Protein AF-A0A9E1TZ84-F1 (afdb_monomer_lite)

Radius of gyration: 17.41 Å; chains: 1; bounding box: 35×32×61 Å

pLDDT: mean 92.37, std 10.29, range [42.09, 98.81]

Structure (mmCIF, N/CA/C/O backbone):
data_AF-A0A9E1TZ84-F1
#
_entry.id   AF-A0A9E1TZ84-F1
#
loop_
_atom_site.group_PDB
_atom_site.id
_atom_site.type_symbol
_atom_site.label_atom_id
_atom_site.label_alt_id
_atom_site.label_comp_id
_atom_site.label_asym_id
_atom_site.label_entity_id
_atom_site.label_seq_id
_atom_site.pdbx_PDB_ins_code
_atom_site.Cartn_x
_atom_site.Cartn_y
_atom_site.Cartn_z
_atom_site.occupancy
_atom_site.B_iso_or_equiv
_atom_site.auth_seq_id
_atom_site.auth_comp_id
_atom_site.auth_asym_id
_atom_site.auth_atom_id
_atom_site.pdbx_PDB_model_num
ATOM 1 N N . MET A 1 1 ? 14.202 7.867 -39.539 1.00 42.09 1 MET A N 1
ATOM 2 C CA . MET A 1 1 ? 13.937 8.736 -38.371 1.00 42.09 1 MET A CA 1
ATOM 3 C C . MET A 1 1 ? 14.283 7.916 -37.144 1.00 42.09 1 MET A C 1
ATOM 5 O O . MET A 1 1 ? 13.838 6.781 -37.081 1.00 42.09 1 MET A O 1
ATOM 9 N N . SER A 1 2 ? 15.157 8.405 -36.261 1.00 47.38 2 SER A N 1
ATOM 10 C CA . SER A 1 2 ? 15.512 7.679 -35.034 1.00 47.38 2 SER A CA 1
ATOM 11 C C . SER A 1 2 ? 14.262 7.596 -34.162 1.00 47.38 2 SER A C 1
ATOM 13 O O . SER A 1 2 ? 13.774 8.637 -33.713 1.00 47.38 2 SER A O 1
ATOM 15 N N . GLU A 1 3 ? 13.690 6.401 -34.006 1.00 53.97 3 GLU A N 1
ATOM 16 C CA . GLU A 1 3 ? 12.630 6.165 -33.031 1.00 53.97 3 GLU A CA 1
ATOM 17 C C . GLU A 1 3 ? 13.220 6.447 -31.652 1.00 53.97 3 GLU A C 1
ATOM 19 O O . GLU A 1 3 ? 13.931 5.632 -31.066 1.00 53.97 3 GLU A O 1
ATOM 24 N N . LYS A 1 4 ? 12.988 7.657 -31.140 1.00 61.19 4 LYS A N 1
ATOM 25 C CA . LYS A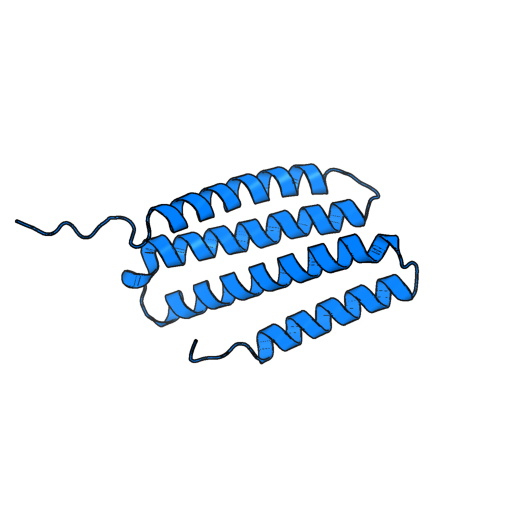 1 4 ? 13.291 7.960 -29.748 1.00 61.19 4 LYS A CA 1
ATOM 26 C C . LYS A 1 4 ? 12.406 7.044 -28.917 1.00 61.19 4 LYS A C 1
ATOM 28 O O . LYS A 1 4 ? 11.199 7.263 -28.855 1.00 61.19 4 LYS A O 1
ATOM 33 N N . HIS A 1 5 ? 13.004 6.032 -28.292 1.00 61.03 5 HIS A N 1
ATOM 34 C CA . HIS A 1 5 ? 12.308 5.236 -27.292 1.00 61.03 5 HIS A CA 1
ATOM 35 C C . HIS A 1 5 ? 11.664 6.193 -26.281 1.00 61.03 5 HIS A C 1
ATOM 37 O O . HIS A 1 5 ? 12.365 7.065 -25.748 1.00 61.03 5 HIS A O 1
ATOM 43 N N . PRO A 1 6 ? 10.348 6.087 -26.040 1.00 73.62 6 PRO A N 1
ATOM 44 C CA . PRO A 1 6 ? 9.675 6.993 -25.131 1.00 73.62 6 PRO A CA 1
ATOM 45 C C . PRO A 1 6 ? 10.325 6.925 -23.739 1.00 73.62 6 PRO A C 1
ATOM 47 O O . PRO A 1 6 ? 10.810 5.882 -23.285 1.00 73.62 6 PRO A O 1
ATOM 50 N N . LEU A 1 7 ? 10.408 8.082 -23.072 1.00 81.75 7 LEU A N 1
ATOM 51 C CA . LEU A 1 7 ? 11.028 8.197 -21.746 1.00 81.75 7 LEU A CA 1
ATOM 52 C C . LEU A 1 7 ? 10.332 7.284 -20.723 1.00 81.75 7 LEU A C 1
ATOM 54 O O . LEU A 1 7 ? 11.027 6.639 -19.935 1.00 81.75 7 LEU A O 1
ATOM 58 N N . LEU A 1 8 ? 9.003 7.185 -20.810 1.00 88.12 8 LEU A N 1
ATOM 59 C CA . LEU A 1 8 ? 8.140 6.288 -20.043 1.00 88.12 8 LEU A CA 1
ATOM 60 C C . LEU A 1 8 ? 7.424 5.321 -20.992 1.00 88.12 8 LEU A C 1
ATOM 62 O O . LEU A 1 8 ? 6.986 5.742 -22.061 1.00 88.12 8 LEU A O 1
ATOM 66 N N . TYR A 1 9 ? 7.291 4.055 -20.598 1.00 91.88 9 TYR A N 1
ATOM 67 C CA . TYR A 1 9 ? 6.608 3.039 -21.404 1.00 91.88 9 TYR A CA 1
ATOM 68 C C . TYR A 1 9 ? 5.081 3.193 -21.364 1.00 91.88 9 TYR A C 1
ATOM 70 O O . TYR A 1 9 ? 4.449 3.319 -22.408 1.00 91.88 9 TYR A O 1
ATOM 78 N N . GLU A 1 10 ? 4.507 3.287 -20.164 1.00 94.12 10 GLU A N 1
ATOM 79 C CA . GLU A 1 10 ? 3.093 3.608 -19.939 1.00 94.12 10 GLU A CA 1
ATOM 80 C C . GLU A 1 10 ? 2.982 4.975 -19.245 1.00 94.12 10 GLU A C 1
ATOM 82 O O . GLU A 1 10 ? 2.854 5.049 -18.020 1.00 94.12 10 GLU A O 1
ATOM 87 N N . PRO A 1 11 ? 3.090 6.087 -19.997 1.00 94.25 11 PRO A N 1
ATOM 88 C CA . PRO A 1 11 ? 3.259 7.417 -19.416 1.00 94.25 11 PRO A CA 1
ATOM 89 C C . PRO A 1 11 ? 2.086 7.830 -18.529 1.00 94.25 11 PRO A C 1
ATOM 91 O O . PRO A 1 11 ? 2.310 8.338 -17.436 1.00 94.25 11 PRO A O 1
ATOM 94 N N . THR A 1 12 ? 0.847 7.593 -18.966 1.00 96.88 12 THR A N 1
ATOM 95 C CA . THR A 1 12 ? -0.339 7.977 -18.191 1.00 96.88 12 THR A CA 1
ATOM 96 C C . THR A 1 12 ? -0.404 7.215 -16.870 1.00 96.88 12 THR A C 1
ATOM 98 O O . THR A 1 12 ? -0.514 7.858 -15.831 1.00 96.88 12 THR A O 1
ATOM 101 N N . THR A 1 13 ? -0.247 5.885 -16.896 1.00 96.50 13 THR A N 1
ATOM 102 C CA . THR A 1 13 ? -0.257 5.029 -15.697 1.00 96.50 13 THR A CA 1
ATOM 103 C C . THR A 1 13 ? 0.858 5.413 -14.725 1.00 96.50 13 THR A C 1
ATOM 105 O O . THR A 1 13 ? 0.605 5.636 -13.544 1.00 96.50 13 THR A O 1
ATOM 108 N N . ALA A 1 14 ? 2.087 5.586 -15.224 1.00 97.12 14 ALA A N 1
ATOM 109 C CA . ALA A 1 14 ? 3.228 5.953 -14.390 1.00 97.12 14 ALA A CA 1
ATOM 110 C C . ALA A 1 14 ? 3.054 7.331 -13.729 1.00 97.12 14 ALA A C 1
ATOM 112 O O . ALA A 1 14 ? 3.377 7.506 -12.555 1.00 97.12 14 ALA A O 1
ATOM 113 N N . ILE A 1 15 ? 2.518 8.312 -14.463 1.00 97.81 15 ILE A N 1
ATOM 114 C CA . ILE A 1 15 ? 2.235 9.645 -13.916 1.00 97.81 15 ILE A CA 1
ATOM 115 C C . ILE A 1 15 ? 1.141 9.567 -12.848 1.00 97.81 15 ILE A C 1
ATOM 117 O O . ILE A 1 15 ? 1.305 10.152 -11.777 1.00 97.81 15 ILE A O 1
ATOM 121 N N . THR A 1 16 ? 0.043 8.849 -13.102 1.00 98.31 16 THR A N 1
ATOM 122 C CA . THR A 1 16 ? -1.030 8.701 -12.110 1.00 98.31 16 THR A CA 1
ATOM 123 C C . THR A 1 16 ? -0.549 7.988 -10.853 1.00 98.31 16 THR A C 1
ATOM 125 O O . THR A 1 16 ? -0.890 8.415 -9.755 1.00 98.31 16 THR A O 1
ATOM 128 N N . ASP A 1 17 ? 0.313 6.984 -10.990 1.00 98.50 17 ASP A N 1
ATOM 129 C CA . ASP A 1 17 ? 0.918 6.273 -9.867 1.00 98.50 17 ASP A CA 1
ATOM 130 C C . ASP A 1 17 ? 1.781 7.197 -8.994 1.00 98.50 17 ASP A C 1
ATOM 132 O O . ASP A 1 17 ? 1.668 7.196 -7.767 1.00 98.50 17 ASP A O 1
ATOM 136 N N . TYR A 1 18 ? 2.592 8.066 -9.601 1.00 98.56 18 TYR A N 1
ATOM 137 C CA . TYR A 1 18 ? 3.368 9.046 -8.836 1.00 98.56 18 TYR A CA 1
ATOM 138 C C . TYR A 1 18 ? 2.498 10.123 -8.177 1.00 98.56 18 TYR A C 1
ATOM 140 O O . TYR A 1 18 ? 2.815 10.571 -7.073 1.00 98.56 18 TYR A O 1
ATOM 148 N N . ILE A 1 19 ? 1.375 10.507 -8.792 1.00 98.69 19 ILE A N 1
ATOM 149 C CA . ILE A 1 19 ? 0.384 11.379 -8.147 1.00 98.69 19 ILE A CA 1
ATOM 150 C C . ILE A 1 19 ? -0.235 10.670 -6.934 1.00 98.69 19 ILE A C 1
ATOM 152 O O . ILE A 1 19 ? -0.308 11.266 -5.859 1.00 98.69 19 ILE A O 1
ATOM 156 N N . ILE A 1 20 ? -0.624 9.396 -7.068 1.00 98.75 20 ILE A N 1
ATOM 157 C CA . ILE A 1 20 ? -1.158 8.587 -5.961 1.00 98.75 20 ILE A CA 1
ATOM 158 C C . ILE A 1 20 ? -0.129 8.463 -4.836 1.00 98.75 20 ILE A C 1
ATOM 160 O O . ILE A 1 20 ? -0.501 8.582 -3.673 1.00 98.75 20 ILE A O 1
ATOM 164 N N . PHE A 1 21 ? 1.158 8.294 -5.150 1.00 98.81 21 PHE A N 1
ATOM 165 C CA . PHE A 1 21 ? 2.222 8.297 -4.146 1.00 98.81 21 PHE A CA 1
ATOM 166 C C . PHE A 1 21 ? 2.239 9.600 -3.335 1.00 98.81 21 PHE A C 1
ATOM 168 O O . PHE A 1 21 ? 2.165 9.562 -2.107 1.00 98.81 21 PHE A O 1
ATOM 175 N N . ILE A 1 22 ? 2.276 10.757 -4.001 1.00 98.75 22 ILE A N 1
ATOM 176 C CA . ILE A 1 22 ? 2.317 12.061 -3.322 1.00 98.75 22 ILE A CA 1
ATOM 177 C C . ILE A 1 22 ? 1.059 12.271 -2.472 1.00 98.75 22 ILE A C 1
ATOM 179 O O . ILE A 1 22 ? 1.155 12.652 -1.302 1.00 98.75 22 ILE A O 1
ATOM 183 N N . LEU A 1 23 ? -0.120 11.999 -3.034 1.00 98.75 23 LEU A N 1
ATOM 184 C CA . LEU A 1 23 ? -1.391 12.168 -2.330 1.00 98.75 23 LEU A CA 1
ATOM 185 C C . LEU A 1 23 ? -1.523 11.195 -1.158 1.00 98.75 23 LEU A C 1
ATOM 187 O O . LEU A 1 23 ? -1.928 11.604 -0.076 1.00 98.75 23 LEU A O 1
ATOM 191 N N . GLY A 1 24 ? -1.141 9.933 -1.339 1.00 98.75 24 GLY A N 1
ATOM 192 C CA . GLY A 1 24 ? -1.214 8.910 -0.303 1.00 98.75 24 GLY A CA 1
ATOM 193 C C . GLY A 1 24 ? -0.264 9.187 0.864 1.00 98.75 24 GLY A C 1
ATOM 194 O O . GLY A 1 24 ? -0.680 9.064 2.013 1.00 98.75 24 GLY A O 1
ATOM 195 N N . ILE A 1 25 ? 0.963 9.666 0.613 1.00 98.75 25 ILE A N 1
ATOM 196 C CA . ILE A 1 25 ? 1.844 10.147 1.692 1.00 98.75 25 ILE A CA 1
ATOM 197 C C . ILE A 1 25 ? 1.213 11.339 2.416 1.00 98.75 25 ILE A C 1
ATOM 199 O O . ILE A 1 25 ? 1.158 11.355 3.645 1.00 98.75 25 ILE A O 1
ATOM 203 N N . THR A 1 26 ? 0.699 12.312 1.663 1.00 98.62 26 THR A N 1
ATOM 204 C CA . THR A 1 26 ? 0.118 13.543 2.217 1.00 98.62 26 THR A CA 1
ATOM 205 C C . THR A 1 26 ? -1.096 13.247 3.099 1.00 98.62 26 THR A C 1
ATOM 207 O O . THR A 1 26 ? -1.135 13.625 4.269 1.00 98.62 26 THR A O 1
ATOM 210 N N . PHE A 1 27 ? -2.085 12.531 2.565 1.00 98.44 27 PHE A N 1
ATOM 211 C CA . PHE A 1 27 ? -3.300 12.174 3.292 1.00 98.44 27 PHE A CA 1
ATOM 212 C C . PHE A 1 27 ? -3.026 11.165 4.399 1.00 98.44 27 PHE A C 1
ATOM 214 O O . PHE A 1 27 ? -3.606 11.288 5.476 1.00 98.44 27 PHE A O 1
ATOM 221 N N . GLY A 1 28 ? -2.115 10.214 4.184 1.00 98.38 28 GLY A N 1
ATOM 222 C CA . GLY A 1 28 ? -1.669 9.288 5.218 1.00 98.38 28 GLY A CA 1
ATOM 223 C C . GLY A 1 28 ? -1.082 10.018 6.419 1.00 98.38 28 GLY A C 1
ATOM 224 O O . GLY A 1 28 ? -1.511 9.770 7.541 1.00 98.38 28 GLY A O 1
ATOM 225 N N . TRP A 1 29 ? -0.188 10.983 6.192 1.00 98.19 29 TRP A N 1
ATOM 226 C CA . TRP A 1 29 ? 0.406 11.799 7.252 1.00 98.19 29 TRP A CA 1
ATOM 227 C C . TRP A 1 29 ? -0.643 12.571 8.056 1.00 98.19 29 TRP A C 1
ATOM 229 O O . TRP A 1 29 ? -0.683 12.474 9.283 1.00 98.19 29 TRP A O 1
ATOM 239 N N . PHE A 1 30 ? -1.532 13.304 7.378 1.00 98.38 30 PHE A N 1
ATOM 240 C CA . PHE A 1 30 ? -2.581 14.062 8.065 1.00 98.38 30 PHE A CA 1
ATOM 241 C C . PHE A 1 30 ? -3.559 13.152 8.812 1.00 98.38 30 PHE A C 1
ATOM 243 O O . PHE A 1 30 ? -3.934 13.458 9.940 1.00 98.38 30 PHE A O 1
ATOM 250 N N . THR A 1 31 ? -3.927 12.009 8.238 1.00 97.88 31 THR A N 1
ATOM 251 C CA . THR A 1 31 ? -4.844 11.064 8.890 1.00 97.88 31 THR A CA 1
ATOM 252 C C . THR A 1 31 ? -4.198 10.411 10.116 1.00 97.88 31 THR A C 1
ATOM 254 O O . THR A 1 31 ? -4.836 10.322 11.159 1.00 97.88 31 THR A O 1
ATOM 257 N N . LEU A 1 32 ? -2.918 10.025 10.035 1.00 97.62 32 LEU A N 1
ATOM 258 C CA . LEU A 1 32 ? -2.158 9.468 11.165 1.00 97.62 32 LEU A CA 1
ATOM 259 C C . LEU A 1 32 ? -1.919 10.481 12.293 1.00 97.62 32 LEU A C 1
ATOM 261 O O . LEU A 1 32 ? -1.652 10.086 13.426 1.00 97.62 32 LEU A O 1
ATO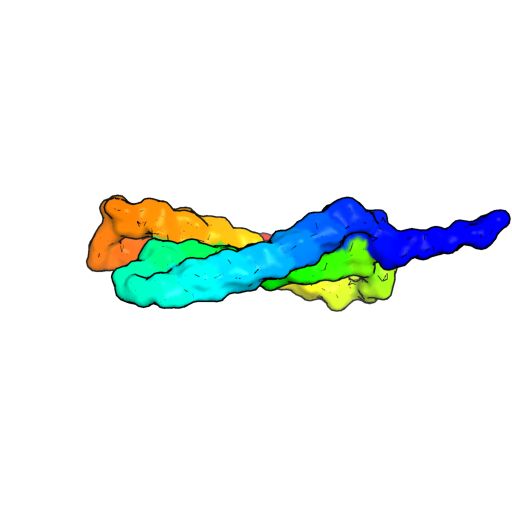M 265 N N . SER A 1 33 ? -2.014 11.781 12.001 1.00 96.62 33 SER A N 1
ATOM 266 C CA . SER A 1 33 ? -1.887 12.824 13.022 1.00 96.62 33 SER A CA 1
ATOM 267 C C . SER A 1 33 ? -3.081 12.871 13.985 1.00 96.62 33 SER A C 1
ATOM 269 O O . SER A 1 33 ? -2.939 13.379 15.098 1.00 96.62 33 SER A O 1
ATOM 271 N N . ILE A 1 34 ? -4.226 12.290 13.604 1.00 96.38 34 ILE A N 1
ATOM 272 C CA . ILE A 1 34 ? -5.413 12.167 14.453 1.00 96.38 34 ILE A CA 1
ATOM 273 C C . ILE A 1 34 ? -5.150 11.080 15.502 1.00 96.38 34 ILE A C 1
ATOM 275 O O . ILE A 1 34 ? -5.163 9.884 15.205 1.00 96.38 34 ILE A O 1
ATOM 279 N N . GLN A 1 35 ? -4.882 11.514 16.734 1.00 90.75 35 GLN A N 1
ATOM 280 C CA . GLN A 1 35 ? -4.600 10.625 17.862 1.00 90.75 35 GLN A CA 1
ATOM 281 C C . GLN A 1 35 ? -5.872 9.933 18.377 1.00 90.75 35 GLN A C 1
ATOM 283 O O . GLN A 1 35 ? -6.990 10.335 18.056 1.00 90.75 35 GLN A O 1
ATOM 288 N N . ASP A 1 36 ? -5.684 8.870 19.164 1.00 91.12 36 ASP A N 1
ATOM 289 C CA . ASP A 1 36 ? -6.746 8.150 19.888 1.00 91.12 36 ASP A CA 1
ATOM 290 C C . ASP A 1 36 ? -7.882 7.587 19.018 1.00 91.12 36 ASP A C 1
ATOM 292 O O . ASP A 1 36 ? -8.987 7.323 19.489 1.00 91.12 36 ASP A O 1
ATOM 296 N N . SER A 1 37 ? -7.615 7.356 17.730 1.00 92.75 37 SER A N 1
ATOM 297 C CA . SER A 1 37 ? -8.573 6.734 16.825 1.00 92.75 37 SER A CA 1
ATOM 298 C C . SER A 1 37 ? -7.920 5.660 15.968 1.00 92.75 37 SER A C 1
ATOM 300 O O . SER A 1 37 ? -7.282 5.937 14.954 1.00 92.75 37 SER A O 1
ATOM 302 N N . GLN A 1 38 ? -8.141 4.405 16.348 1.00 92.62 38 GLN A N 1
ATOM 303 C CA . GLN A 1 38 ? -7.664 3.240 15.606 1.00 92.62 38 GLN A CA 1
ATOM 304 C C . GLN A 1 38 ? -8.185 3.210 14.162 1.00 92.62 38 GLN A C 1
ATOM 306 O O . GLN A 1 38 ? -7.450 2.861 13.243 1.00 92.62 38 GLN A O 1
ATOM 311 N N . PHE A 1 39 ? -9.427 3.652 13.941 1.00 94.06 39 PHE A N 1
ATOM 312 C CA . PHE A 1 39 ? -9.994 3.817 12.603 1.00 94.06 39 PHE A CA 1
ATOM 313 C C . PHE A 1 39 ? -9.111 4.718 11.725 1.00 94.06 39 PHE A C 1
ATOM 315 O O . PHE A 1 39 ? -8.720 4.315 10.626 1.00 94.06 39 PHE A O 1
ATOM 322 N N . HIS A 1 40 ? -8.743 5.903 12.229 1.00 95.31 40 HIS A N 1
ATOM 323 C CA . HIS A 1 40 ? -7.865 6.836 11.519 1.00 95.31 40 HIS A CA 1
ATOM 324 C C . HIS A 1 40 ? -6.442 6.295 11.394 1.00 95.31 40 HIS A C 1
ATOM 326 O O . HIS A 1 40 ? -5.833 6.460 10.343 1.00 95.31 40 HIS A O 1
ATOM 332 N N . GLN A 1 41 ? -5.926 5.587 12.402 1.00 96.56 41 GLN A N 1
ATOM 333 C CA . GLN A 1 41 ? -4.622 4.931 12.298 1.00 96.56 41 GLN A CA 1
ATOM 334 C C . GLN A 1 41 ? -4.594 3.935 11.133 1.00 96.56 41 GLN A C 1
ATOM 336 O O . GLN A 1 41 ? -3.701 4.001 10.292 1.00 96.56 41 GLN A O 1
ATOM 341 N N . LEU A 1 42 ? -5.612 3.079 11.010 1.00 96.56 42 LEU A N 1
ATOM 342 C CA . LEU A 1 42 ? -5.708 2.112 9.917 1.00 96.56 42 LEU A CA 1
ATOM 343 C C . LEU A 1 42 ? -5.917 2.767 8.551 1.00 96.56 42 LEU A C 1
ATOM 345 O O . LEU A 1 42 ? -5.268 2.364 7.586 1.00 96.56 42 LEU A O 1
ATOM 349 N N . TRP A 1 43 ? -6.758 3.801 8.459 1.00 97.50 43 TRP A N 1
ATOM 350 C CA . TRP A 1 43 ? -6.917 4.579 7.225 1.00 97.50 43 TRP A CA 1
ATOM 351 C C . TRP A 1 43 ? -5.620 5.272 6.822 1.00 97.50 43 TRP A C 1
ATOM 353 O O . TRP A 1 43 ? -5.180 5.155 5.679 1.00 97.50 43 TRP A O 1
ATOM 363 N N . GLY A 1 44 ? -4.968 5.940 7.766 1.00 98.06 44 GLY A N 1
ATOM 364 C CA . GLY A 1 44 ? -3.703 6.618 7.550 1.00 98.06 44 GLY A CA 1
ATOM 365 C C . GLY A 1 44 ? -2.615 5.651 7.093 1.00 98.06 44 GLY A C 1
ATOM 366 O O . GLY A 1 44 ? -1.969 5.895 6.076 1.00 98.06 44 GLY A O 1
ATOM 367 N N . THR A 1 45 ? -2.472 4.498 7.756 1.00 98.12 45 THR A N 1
ATOM 368 C CA . THR A 1 45 ? -1.559 3.439 7.305 1.00 98.12 45 THR A CA 1
ATOM 369 C C . THR A 1 45 ? -1.948 2.917 5.921 1.00 98.12 45 THR A C 1
ATOM 371 O O . THR A 1 45 ? -1.063 2.716 5.092 1.00 98.12 45 THR A O 1
ATOM 374 N N . SER A 1 46 ? -3.241 2.761 5.611 1.00 98.44 46 SER A N 1
ATOM 375 C CA . SER A 1 46 ? -3.683 2.326 4.279 1.00 98.44 46 SER A CA 1
ATOM 376 C C . SER A 1 46 ? -3.236 3.301 3.182 1.00 98.44 46 SER A C 1
ATOM 378 O O . SER A 1 46 ? -2.685 2.860 2.173 1.00 98.44 46 SER A O 1
ATOM 380 N N . PHE A 1 47 ? -3.329 4.615 3.418 1.00 98.62 47 PHE A N 1
ATOM 381 C CA . PHE A 1 47 ? -2.845 5.637 2.489 1.00 98.62 47 PHE A CA 1
ATOM 382 C C . PHE A 1 47 ? -1.325 5.589 2.293 1.00 98.62 47 PHE A C 1
ATOM 384 O O . PHE A 1 47 ? -0.849 5.701 1.164 1.00 98.62 47 PHE A O 1
ATOM 391 N N . ILE A 1 48 ? -0.555 5.353 3.360 1.00 98.69 48 ILE A N 1
ATOM 392 C CA . ILE A 1 48 ? 0.898 5.168 3.243 1.00 98.69 48 ILE A CA 1
ATOM 393 C C . ILE A 1 48 ? 1.227 3.892 2.457 1.00 98.69 48 ILE A C 1
ATOM 395 O O . ILE A 1 48 ? 2.084 3.915 1.575 1.00 98.69 48 ILE A O 1
ATOM 399 N N . THR A 1 49 ? 0.539 2.779 2.728 1.00 98.50 49 THR A N 1
ATOM 400 C CA . THR A 1 49 ? 0.793 1.517 2.014 1.00 98.50 49 THR A CA 1
ATOM 401 C C . THR A 1 49 ? 0.488 1.626 0.524 1.00 98.50 49 THR A C 1
ATOM 403 O O . THR A 1 49 ? 1.330 1.226 -0.280 1.00 98.50 49 THR A O 1
ATOM 406 N N . ILE A 1 50 ? -0.643 2.231 0.134 1.00 98.69 50 ILE A N 1
ATOM 407 C CA . ILE A 1 50 ? -0.965 2.407 -1.287 1.00 98.69 50 ILE A CA 1
ATOM 408 C C . ILE A 1 50 ? -0.019 3.397 -1.952 1.00 98.69 50 ILE A C 1
ATOM 410 O O . ILE A 1 50 ? 0.330 3.200 -3.109 1.00 98.69 50 ILE A O 1
ATOM 414 N N . ALA A 1 51 ? 0.461 4.414 -1.228 1.00 98.81 51 ALA A N 1
ATOM 415 C CA . ALA A 1 51 ? 1.461 5.330 -1.752 1.00 98.81 51 ALA A CA 1
ATOM 416 C C . ALA A 1 51 ? 2.747 4.590 -2.133 1.00 98.81 51 ALA A C 1
ATOM 418 O O . ALA A 1 51 ? 3.258 4.767 -3.238 1.00 98.81 51 ALA A O 1
ATOM 419 N N . ILE A 1 52 ? 3.253 3.725 -1.248 1.00 98.75 52 ILE A N 1
ATOM 420 C CA . ILE A 1 52 ? 4.442 2.915 -1.536 1.00 98.75 52 ILE A CA 1
ATOM 421 C C . ILE A 1 52 ? 4.161 1.959 -2.703 1.00 98.75 52 ILE A C 1
ATOM 423 O O . ILE A 1 52 ? 4.975 1.863 -3.620 1.00 98.75 52 ILE A O 1
ATOM 427 N N . GLY A 1 53 ? 2.993 1.307 -2.716 1.00 98.62 53 GLY A N 1
ATOM 428 C CA . GLY A 1 53 ? 2.558 0.471 -3.836 1.00 98.62 53 GLY A CA 1
ATOM 429 C C . GLY A 1 53 ? 2.565 1.229 -5.166 1.00 98.62 53 GLY A C 1
ATOM 430 O O . GLY A 1 53 ? 3.125 0.738 -6.142 1.00 98.62 53 GLY A O 1
ATOM 431 N N . ALA A 1 54 ? 2.035 2.451 -5.188 1.00 98.69 54 ALA A N 1
ATOM 432 C CA . ALA A 1 54 ? 1.985 3.304 -6.367 1.00 98.69 54 ALA A CA 1
ATOM 433 C C . ALA A 1 54 ? 3.376 3.803 -6.789 1.00 98.69 54 ALA A C 1
ATOM 435 O O . ALA A 1 54 ? 3.690 3.788 -7.969 1.00 98.69 54 ALA A O 1
ATOM 436 N N . LEU A 1 55 ? 4.277 4.142 -5.863 1.00 98.75 55 LEU A N 1
ATOM 437 C CA . LEU A 1 55 ? 5.666 4.481 -6.209 1.00 98.75 55 LEU A CA 1
ATOM 438 C C . LEU A 1 55 ? 6.362 3.332 -6.964 1.00 98.75 55 LEU A C 1
ATOM 440 O O . LEU A 1 55 ? 7.043 3.549 -7.973 1.00 98.75 55 LEU A O 1
ATOM 444 N N . LEU A 1 56 ? 6.183 2.102 -6.481 1.00 98.31 56 LEU A N 1
ATOM 445 C CA . LEU A 1 56 ? 6.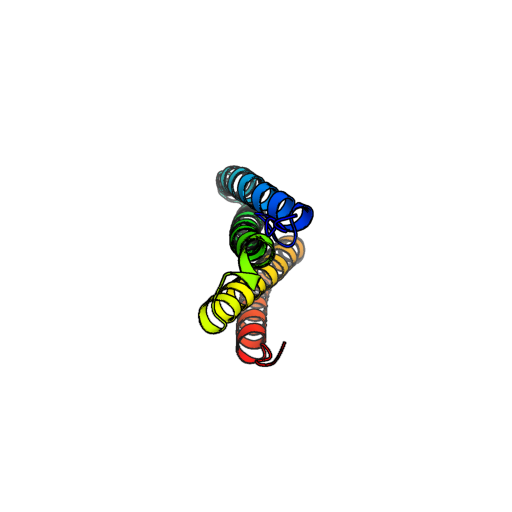743 0.896 -7.094 1.00 98.31 56 LEU A CA 1
ATOM 446 C C . LEU A 1 56 ? 6.022 0.533 -8.406 1.00 98.31 56 LEU A C 1
ATOM 448 O O . LEU A 1 56 ? 6.674 0.167 -9.388 1.00 98.31 56 LEU A O 1
ATOM 452 N N . GLY A 1 57 ? 4.696 0.694 -8.443 1.00 97.50 57 GLY A N 1
ATOM 453 C CA . GLY A 1 57 ? 3.857 0.543 -9.634 1.00 97.50 57 GLY A CA 1
ATOM 454 C C . GLY A 1 57 ? 4.293 1.491 -10.746 1.00 97.50 57 GLY A C 1
ATOM 455 O O . GLY A 1 57 ? 4.687 1.030 -11.814 1.00 97.50 57 GLY A O 1
ATOM 456 N N . GLY A 1 58 ? 4.399 2.787 -10.453 1.00 97.44 58 GLY A N 1
ATOM 457 C CA . GLY A 1 58 ? 4.802 3.806 -11.419 1.00 97.44 58 GLY A CA 1
ATOM 458 C C . GLY A 1 58 ? 6.224 3.596 -11.927 1.00 97.44 58 GLY A C 1
ATOM 459 O O . GLY A 1 58 ? 6.508 3.804 -13.105 1.00 97.44 58 GLY 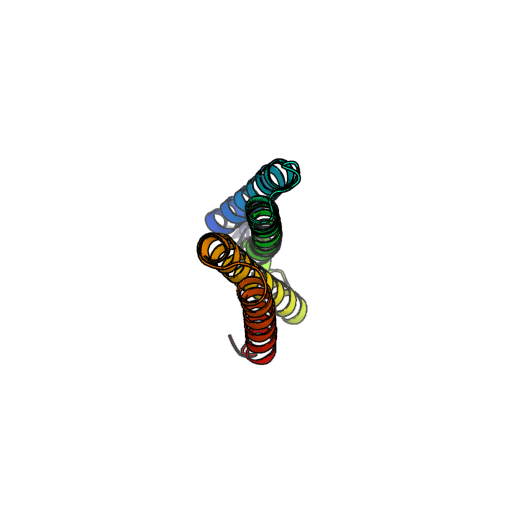A O 1
ATOM 460 N N . THR A 1 59 ? 7.110 3.076 -11.073 1.00 96.62 59 THR A N 1
ATOM 461 C CA . THR A 1 59 ? 8.458 2.656 -11.483 1.00 96.62 59 THR A CA 1
ATOM 462 C C . THR A 1 59 ? 8.413 1.475 -12.457 1.00 96.62 59 THR A C 1
ATOM 464 O O . THR A 1 59 ? 9.138 1.467 -13.454 1.00 96.62 59 THR A O 1
ATOM 467 N N . THR A 1 60 ? 7.533 0.502 -12.220 1.00 95.44 60 THR A N 1
ATOM 468 C CA . THR A 1 60 ? 7.346 -0.664 -13.095 1.00 95.44 60 THR A CA 1
ATOM 469 C C . THR A 1 60 ? 6.677 -0.281 -14.419 1.00 95.44 60 THR A C 1
ATOM 471 O O . THR A 1 60 ? 7.194 -0.630 -15.476 1.00 95.44 60 THR A O 1
ATOM 474 N N . HIS A 1 61 ? 5.592 0.493 -14.399 1.00 95.62 61 HIS A N 1
ATOM 475 C CA . HIS A 1 61 ? 4.883 0.955 -15.598 1.00 95.62 61 HIS A CA 1
ATOM 476 C C . HIS A 1 61 ? 5.710 1.955 -16.422 1.00 95.62 61 HIS A C 1
ATOM 478 O O . HIS A 1 61 ? 5.705 1.934 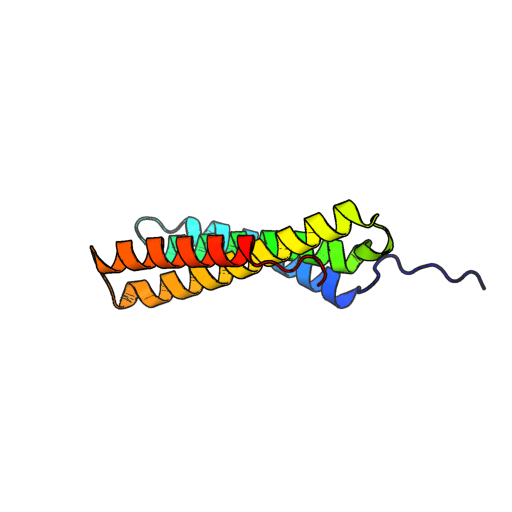-17.654 1.00 95.62 61 HIS A O 1
ATOM 484 N N . GLY A 1 62 ? 6.477 2.822 -15.759 1.00 96.00 62 GLY A N 1
ATOM 485 C CA . GLY A 1 62 ? 7.309 3.827 -16.415 1.00 96.00 62 GLY A CA 1
ATOM 486 C C . GLY A 1 62 ? 8.592 3.250 -17.010 1.00 96.00 62 GLY A C 1
ATOM 487 O O . GLY A 1 62 ? 8.934 3.547 -18.158 1.00 96.00 62 GLY A O 1
ATOM 488 N N . PHE A 1 63 ? 9.298 2.416 -16.242 1.00 94.44 63 PHE A N 1
ATOM 489 C CA . PHE A 1 63 ? 10.663 1.981 -16.553 1.00 94.44 63 PHE A CA 1
ATOM 490 C C . PHE A 1 63 ? 10.828 0.462 -16.675 1.00 94.44 63 PHE A C 1
ATOM 492 O O . PHE A 1 63 ? 11.933 0.003 -16.953 1.00 94.44 63 PHE A O 1
ATOM 499 N N . GLY A 1 64 ? 9.766 -0.332 -16.529 1.00 91.00 64 GLY A N 1
ATOM 500 C CA . GLY A 1 64 ? 9.801 -1.800 -16.533 1.00 91.00 64 GLY A CA 1
ATOM 501 C C . GLY A 1 64 ? 10.577 -2.435 -17.692 1.00 91.00 64 GLY A C 1
ATOM 502 O O . GLY A 1 64 ? 11.416 -3.298 -17.433 1.00 91.00 64 GLY A O 1
ATOM 503 N N . PRO A 1 65 ? 10.393 -2.003 -18.954 1.00 90.25 65 PRO A N 1
ATOM 504 C CA . PRO A 1 65 ? 11.175 -2.525 -20.079 1.00 90.25 65 PRO A CA 1
ATOM 505 C C . PRO A 1 65 ? 12.675 -2.203 -20.022 1.00 90.25 65 PRO A C 1
ATOM 507 O O . PRO A 1 65 ? 13.465 -2.875 -20.676 1.00 90.25 65 PRO A O 1
ATOM 510 N N . LYS A 1 66 ? 13.077 -1.182 -19.253 1.00 91.19 66 LYS A N 1
ATOM 511 C CA . LYS A 1 66 ? 14.481 -0.788 -19.039 1.00 91.19 66 LYS A CA 1
ATOM 512 C C . LYS A 1 66 ? 15.120 -1.525 -17.856 1.00 91.19 66 LYS A C 1
ATOM 514 O O . LYS A 1 66 ? 16.337 -1.475 -17.698 1.00 91.19 66 LYS A O 1
ATOM 519 N N . LEU A 1 67 ? 14.321 -2.193 -17.022 1.00 90.19 67 LEU A N 1
ATOM 520 C CA . LEU A 1 67 ? 14.792 -2.995 -15.897 1.00 90.19 67 LEU A CA 1
ATOM 521 C C . LEU A 1 67 ? 15.109 -4.424 -16.351 1.00 90.19 67 LEU A C 1
ATOM 523 O O . LEU A 1 67 ? 14.383 -5.020 -17.150 1.00 90.19 67 LEU A O 1
ATOM 527 N N . SER A 1 68 ? 16.168 -5.009 -15.789 1.00 92.25 68 SER A N 1
ATOM 528 C CA . SER A 1 68 ? 16.426 -6.440 -15.950 1.00 92.25 68 SER A CA 1
ATOM 529 C C . SER A 1 68 ? 15.337 -7.271 -15.254 1.00 92.25 68 SER A C 1
ATOM 531 O O . SER A 1 68 ? 14.597 -6.784 -14.396 1.00 92.25 68 SER A O 1
ATOM 533 N N . GLN A 1 69 ? 15.210 -8.543 -15.638 1.00 91.44 69 GLN A N 1
ATOM 534 C CA . GLN A 1 69 ? 14.094 -9.396 -15.214 1.00 91.44 69 GLN A CA 1
ATOM 535 C C . GLN A 1 69 ? 13.948 -9.491 -13.686 1.00 91.44 69 GLN A C 1
ATOM 537 O O . GLN A 1 69 ? 12.845 -9.344 -13.171 1.00 91.44 69 GLN A O 1
ATOM 542 N N . ILE A 1 70 ? 15.054 -9.689 -12.962 1.00 92.19 70 ILE A N 1
ATOM 543 C CA . ILE A 1 70 ? 15.052 -9.862 -11.501 1.00 92.19 70 ILE A CA 1
ATOM 544 C C . ILE A 1 70 ? 14.499 -8.625 -10.765 1.00 92.19 70 ILE A C 1
ATOM 546 O O . ILE A 1 70 ? 13.500 -8.774 -10.060 1.00 92.19 70 ILE A O 1
ATOM 550 N N . PRO A 1 71 ? 15.074 -7.410 -10.905 1.00 92.25 71 PRO A N 1
ATOM 551 C CA . PRO A 1 71 ? 14.552 -6.230 -10.218 1.00 92.25 71 PRO A CA 1
ATOM 552 C C . PRO A 1 71 ? 13.123 -5.902 -10.646 1.00 92.25 71 PRO A C 1
ATOM 554 O O . PRO A 1 71 ? 12.324 -5.525 -9.796 1.00 92.25 71 PRO A O 1
ATOM 557 N N . ARG A 1 72 ? 12.762 -6.116 -11.920 1.00 92.69 72 ARG A N 1
ATOM 558 C CA . ARG A 1 72 ? 11.381 -5.937 -12.385 1.00 92.69 72 ARG A CA 1
ATOM 559 C C . ARG A 1 72 ? 10.405 -6.838 -11.625 1.00 92.69 72 ARG A C 1
ATOM 561 O O . ARG A 1 72 ? 9.403 -6.350 -11.115 1.00 92.69 72 ARG A O 1
ATOM 568 N N . THR A 1 73 ? 10.708 -8.131 -11.504 1.00 92.06 73 THR A N 1
ATOM 569 C CA . THR A 1 73 ? 9.868 -9.079 -10.756 1.00 92.06 73 THR A CA 1
ATOM 570 C C . THR A 1 73 ? 9.804 -8.734 -9.268 1.00 92.06 73 THR A C 1
ATOM 572 O O . THR A 1 73 ? 8.731 -8.815 -8.676 1.00 92.06 73 THR A O 1
ATOM 575 N N . ILE A 1 74 ? 10.922 -8.337 -8.652 1.00 93.38 74 ILE A N 1
ATOM 576 C CA . ILE A 1 74 ? 10.953 -7.967 -7.229 1.00 93.38 74 ILE A CA 1
ATOM 577 C C . ILE A 1 74 ? 10.081 -6.735 -6.967 1.00 93.38 74 ILE A C 1
ATOM 579 O O . ILE A 1 74 ? 9.241 -6.774 -6.070 1.00 93.38 74 ILE A O 1
ATOM 583 N N . ILE A 1 75 ? 10.249 -5.668 -7.757 1.00 95.31 75 ILE A N 1
ATOM 584 C CA . ILE A 1 75 ? 9.482 -4.424 -7.606 1.00 95.31 75 ILE A CA 1
ATOM 585 C C . ILE A 1 75 ? 7.995 -4.702 -7.816 1.00 95.31 75 ILE A C 1
ATOM 587 O O . ILE A 1 75 ? 7.188 -4.294 -6.988 1.00 95.31 75 ILE A O 1
ATOM 591 N N . TRP A 1 76 ? 7.637 -5.462 -8.853 1.00 94.62 76 TRP A N 1
ATOM 592 C CA . TRP A 1 76 ? 6.241 -5.792 -9.130 1.00 94.62 76 TRP A CA 1
ATOM 593 C C . TRP A 1 76 ? 5.584 -6.596 -8.003 1.00 94.62 76 TRP A C 1
ATOM 595 O O . TRP A 1 76 ? 4.484 -6.278 -7.555 1.00 94.62 76 TRP A O 1
ATOM 605 N N . ARG A 1 77 ? 6.270 -7.611 -7.466 1.00 93.69 77 ARG A N 1
ATOM 606 C CA . ARG A 1 77 ? 5.744 -8.367 -6.319 1.00 93.69 77 ARG A CA 1
ATOM 607 C C . ARG A 1 77 ? 5.602 -7.496 -5.080 1.00 93.69 77 ARG A C 1
ATOM 609 O O . ARG A 1 77 ? 4.612 -7.626 -4.366 1.00 93.69 77 ARG A O 1
ATOM 616 N N . ALA A 1 78 ? 6.556 -6.601 -4.837 1.00 95.31 78 ALA A N 1
ATOM 617 C CA . ALA A 1 78 ? 6.451 -5.634 -3.755 1.00 95.31 78 ALA A CA 1
ATOM 618 C C . ALA A 1 78 ? 5.232 -4.713 -3.952 1.00 95.31 78 ALA A C 1
ATOM 620 O O . ALA A 1 78 ? 4.453 -4.568 -3.012 1.00 95.31 78 ALA A O 1
ATOM 621 N N . THR A 1 79 ? 4.994 -4.190 -5.164 1.00 96.75 79 THR A N 1
ATOM 622 C CA . THR A 1 79 ? 3.772 -3.438 -5.510 1.00 96.75 79 THR A CA 1
ATOM 623 C C . THR A 1 79 ? 2.517 -4.202 -5.092 1.00 96.75 79 THR A C 1
ATOM 625 O O . THR A 1 79 ? 1.688 -3.665 -4.359 1.00 96.75 79 THR A O 1
ATOM 628 N N . LEU A 1 80 ? 2.397 -5.473 -5.486 1.00 95.88 80 LEU A N 1
ATOM 629 C CA . LEU A 1 80 ? 1.224 -6.297 -5.180 1.00 95.88 80 LEU A CA 1
ATOM 630 C C . LEU A 1 80 ? 1.036 -6.552 -3.678 1.00 95.88 80 LEU A C 1
ATOM 632 O O . LEU A 1 80 ? -0.096 -6.551 -3.198 1.00 95.88 80 LEU A O 1
ATOM 636 N N . ILE A 1 81 ? 2.122 -6.740 -2.923 1.00 96.12 81 ILE A N 1
ATOM 637 C CA . ILE A 1 81 ? 2.063 -6.895 -1.461 1.00 96.12 81 ILE A CA 1
ATOM 638 C C . ILE A 1 81 ? 1.513 -5.623 -0.808 1.00 96.12 81 ILE A C 1
ATOM 640 O O . ILE A 1 81 ? 0.648 -5.714 0.063 1.00 96.12 81 ILE A O 1
ATOM 644 N N . PHE A 1 82 ? 1.965 -4.444 -1.243 1.00 97.94 82 PHE A N 1
ATOM 645 C CA . PHE A 1 82 ? 1.454 -3.172 -0.731 1.00 97.94 82 PHE A CA 1
ATOM 646 C C . PHE A 1 82 ? -0.020 -2.957 -1.088 1.00 97.94 82 PHE A C 1
ATOM 648 O O . PHE A 1 82 ? -0.791 -2.568 -0.215 1.00 97.94 82 PHE A O 1
ATOM 655 N N . VAL A 1 83 ? -0.437 -3.295 -2.313 1.00 97.50 83 VAL A N 1
ATOM 656 C CA . VAL A 1 83 ? -1.851 -3.245 -2.729 1.00 97.50 83 VAL A CA 1
ATOM 657 C C . VAL A 1 83 ? -2.719 -4.172 -1.869 1.00 97.50 83 VAL A C 1
ATOM 659 O O . VAL A 1 83 ? -3.777 -3.762 -1.387 1.00 97.50 83 VAL A O 1
ATOM 662 N N . ALA A 1 84 ? -2.268 -5.405 -1.621 1.00 97.25 84 ALA A N 1
ATOM 663 C CA . ALA A 1 84 ? -2.978 -6.348 -0.758 1.00 97.25 84 ALA A CA 1
ATOM 664 C C . ALA A 1 84 ? -3.080 -5.833 0.687 1.00 97.25 84 ALA A C 1
ATOM 666 O O . ALA A 1 84 ? -4.156 -5.880 1.287 1.00 97.25 84 ALA A O 1
ATOM 667 N N . ALA A 1 85 ? -1.986 -5.292 1.232 1.00 97.88 85 ALA A N 1
ATOM 668 C CA . ALA A 1 85 ? -1.969 -4.692 2.562 1.00 97.88 85 ALA A CA 1
ATOM 669 C C . ALA A 1 85 ? -2.947 -3.511 2.670 1.00 97.88 85 ALA A C 1
ATOM 671 O O . ALA A 1 85 ? -3.702 -3.444 3.639 1.00 97.88 85 ALA A O 1
ATOM 672 N N . THR A 1 86 ? -3.009 -2.629 1.665 1.00 98.44 86 THR A N 1
ATOM 673 C CA . THR A 1 86 ? -3.996 -1.538 1.610 1.00 98.44 86 THR A CA 1
ATOM 674 C C . THR A 1 86 ? -5.423 -2.070 1.713 1.00 98.44 86 THR A C 1
ATOM 676 O O . THR A 1 86 ? -6.196 -1.582 2.537 1.00 98.44 86 THR A O 1
ATOM 679 N N . GLY A 1 87 ? -5.773 -3.084 0.914 1.00 97.69 87 GLY A N 1
ATOM 680 C CA . GLY A 1 87 ? -7.114 -3.673 0.929 1.00 97.69 87 GLY A CA 1
ATOM 681 C C . GLY A 1 87 ? -7.491 -4.245 2.297 1.00 97.69 87 GLY A C 1
ATOM 682 O O . GLY A 1 87 ? -8.588 -3.991 2.793 1.00 97.69 87 GLY A O 1
ATOM 683 N N . LEU A 1 88 ? -6.563 -4.958 2.942 1.00 97.88 88 LEU A N 1
ATOM 684 C CA . LEU A 1 88 ? -6.770 -5.520 4.279 1.00 97.88 88 LEU A CA 1
ATOM 685 C C . LEU A 1 88 ? -6.928 -4.435 5.352 1.00 97.88 88 LEU A C 1
ATOM 687 O O . LEU A 1 88 ? -7.808 -4.551 6.201 1.00 97.88 88 LEU A O 1
ATOM 691 N N . LEU A 1 89 ? -6.124 -3.370 5.301 1.00 97.75 89 LEU A N 1
ATOM 692 C CA . LEU A 1 89 ? -6.214 -2.250 6.242 1.00 97.75 89 LEU A CA 1
ATOM 693 C C . LEU A 1 89 ? -7.548 -1.503 6.119 1.00 97.75 89 LEU A C 1
ATOM 695 O O . LEU A 1 89 ? -8.174 -1.204 7.135 1.00 97.75 89 LEU A O 1
ATOM 699 N N . LEU A 1 90 ? -8.015 -1.247 4.892 1.00 97.00 90 LEU A N 1
ATOM 700 C CA . LEU A 1 90 ? -9.313 -0.605 4.648 1.00 97.00 90 LEU A CA 1
ATOM 701 C C . LEU A 1 90 ? -10.485 -1.484 5.111 1.00 97.00 90 LEU A C 1
ATOM 703 O O . LEU A 1 90 ? -11.407 -1.000 5.776 1.00 97.00 90 LEU A O 1
ATOM 707 N N . ALA A 1 91 ? -10.437 -2.782 4.799 1.00 96.12 91 ALA A N 1
ATOM 708 C CA . ALA A 1 91 ? -11.451 -3.738 5.238 1.00 96.12 91 ALA A CA 1
ATOM 709 C C . ALA A 1 91 ? -11.498 -3.840 6.769 1.00 96.12 91 ALA A C 1
ATOM 711 O O . ALA A 1 91 ? -12.570 -3.785 7.364 1.00 96.12 91 ALA A O 1
ATOM 712 N N . MET A 1 92 ? -10.336 -3.921 7.419 1.00 95.56 92 MET A N 1
ATOM 713 C CA . MET A 1 92 ? -10.247 -3.961 8.874 1.00 95.56 92 MET A CA 1
ATOM 714 C C . MET A 1 92 ? -10.781 -2.674 9.503 1.00 95.56 92 MET A C 1
ATOM 716 O O . MET A 1 92 ? -11.588 -2.743 10.423 1.00 95.56 92 MET A O 1
ATOM 720 N N . SER A 1 93 ? -10.402 -1.509 8.970 1.00 94.50 93 SER A N 1
ATOM 721 C CA . SER A 1 93 ? -10.846 -0.216 9.496 1.00 94.50 93 SER A CA 1
ATOM 722 C C . SER A 1 93 ? -12.368 -0.065 9.488 1.00 94.50 93 SER A C 1
ATOM 724 O O . SER A 1 93 ? -12.965 0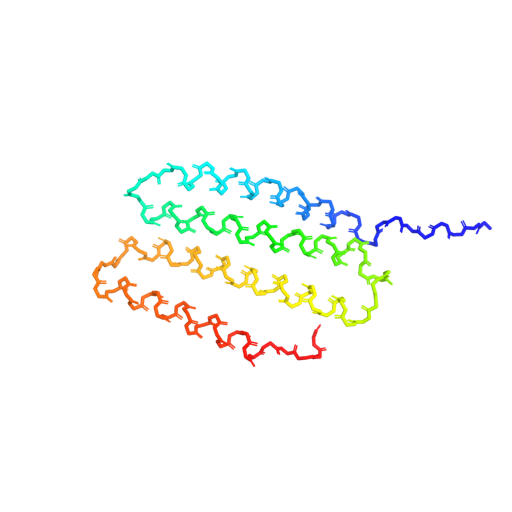.343 10.481 1.00 94.50 93 SER A O 1
ATOM 726 N N . THR A 1 94 ? -13.023 -0.462 8.396 1.00 91.94 94 THR A N 1
ATOM 727 C CA . THR A 1 94 ? -14.492 -0.443 8.315 1.00 91.94 94 THR A CA 1
ATOM 728 C C . THR A 1 94 ? -15.144 -1.496 9.214 1.00 91.94 94 THR A C 1
ATOM 730 O O . THR A 1 94 ? -16.174 -1.219 9.826 1.00 91.94 94 THR A O 1
ATOM 733 N N . ALA A 1 95 ? -14.536 -2.676 9.356 1.00 94.00 95 ALA A N 1
ATOM 734 C CA . ALA A 1 95 ? -15.048 -3.741 10.215 1.00 94.00 95 ALA A CA 1
ATOM 735 C C . ALA A 1 95 ? -14.979 -3.407 11.717 1.00 94.00 95 ALA A C 1
ATOM 737 O O . ALA A 1 95 ? -15.858 -3.846 12.460 1.00 94.00 95 ALA A O 1
ATOM 738 N N . LEU A 1 96 ? -14.008 -2.595 12.163 1.00 92.00 96 LEU A N 1
ATOM 739 C CA . LEU A 1 96 ? -13.892 -2.153 13.565 1.00 92.00 96 LEU A CA 1
ATOM 740 C C . LEU A 1 96 ? -15.144 -1.443 14.090 1.00 92.00 96 LEU A C 1
ATOM 742 O O . LEU A 1 96 ? -15.403 -1.461 15.285 1.00 92.00 96 LEU A O 1
ATOM 746 N N . VAL A 1 97 ? -15.960 -0.851 13.215 1.00 90.25 97 VAL A N 1
ATOM 747 C CA . VAL A 1 97 ? -17.229 -0.222 13.619 1.00 90.25 97 VAL A CA 1
ATOM 748 C C . VAL A 1 97 ? -18.205 -1.244 14.222 1.00 90.25 97 VAL A C 1
ATOM 750 O O . VAL A 1 97 ? -19.060 -0.885 15.028 1.00 90.25 97 VAL A O 1
ATOM 753 N N . PHE A 1 98 ? -18.079 -2.520 13.851 1.00 92.69 98 PHE A N 1
ATOM 754 C CA . PHE A 1 98 ? -19.006 -3.585 14.235 1.00 92.69 98 PHE A CA 1
ATOM 755 C C . PHE A 1 98 ? -18.461 -4.528 15.308 1.00 92.69 98 PHE A C 1
ATOM 757 O O . PHE A 1 98 ? -19.212 -5.368 15.807 1.00 92.69 98 PHE A O 1
ATOM 764 N N . VAL A 1 99 ? -17.175 -4.435 15.654 1.00 92.69 99 VAL A N 1
ATOM 765 C CA . VAL A 1 99 ? -16.526 -5.370 16.580 1.00 92.69 99 VAL A CA 1
ATOM 766 C C . VAL A 1 99 ? -15.669 -4.640 17.605 1.00 92.69 99 VAL A C 1
ATOM 768 O O . VAL A 1 99 ? -15.067 -3.617 17.310 1.00 92.69 99 VAL A O 1
ATOM 771 N N . THR A 1 100 ? -15.586 -5.190 18.813 1.00 89.25 100 THR A N 1
ATOM 772 C CA . THR A 1 100 ? -14.730 -4.672 19.889 1.00 89.25 100 THR A CA 1
ATOM 773 C C . THR A 1 100 ? -14.078 -5.822 20.660 1.00 89.25 100 THR A C 1
ATOM 775 O O . THR A 1 100 ? -14.539 -6.971 20.606 1.00 89.25 100 THR A O 1
ATOM 778 N N . GLY A 1 101 ? -12.984 -5.535 21.372 1.00 90.06 101 GLY A N 1
ATOM 779 C CA . GLY A 1 101 ? -12.286 -6.510 22.217 1.00 90.06 101 GLY A CA 1
ATOM 780 C C . GLY A 1 101 ? -11.815 -7.730 21.420 1.00 90.06 101 GLY A C 1
ATOM 781 O O . GLY A 1 101 ? -11.093 -7.601 20.441 1.00 90.06 101 GLY A O 1
ATOM 782 N N . LYS A 1 102 ? -12.281 -8.935 21.771 1.00 91.31 102 LYS A N 1
ATOM 783 C CA . LYS A 1 102 ? -11.873 -10.176 21.076 1.00 91.31 102 LYS A CA 1
ATOM 784 C C . LYS A 1 102 ? -12.184 -10.181 19.573 1.00 91.31 102 LYS A C 1
ATOM 786 O O . LYS A 1 102 ? -11.531 -10.897 18.819 1.00 91.31 102 LYS A O 1
ATOM 791 N N . GLY A 1 103 ? -13.209 -9.441 19.141 1.00 90.81 103 GLY A N 1
ATOM 792 C CA . GLY A 1 103 ? -13.548 -9.332 17.722 1.00 90.81 103 GLY A CA 1
ATOM 793 C C . GLY A 1 103 ? -12.523 -8.511 16.939 1.00 90.81 103 GLY A C 1
ATOM 794 O O . GLY A 1 103 ? -12.210 -8.852 15.803 1.00 90.81 103 GLY A O 1
ATOM 795 N N . GLU A 1 104 ? -11.954 -7.486 17.568 1.00 91.56 104 GLU A N 1
ATOM 796 C CA . GLU A 1 104 ? -10.854 -6.695 17.018 1.00 91.56 104 GLU A CA 1
ATOM 797 C C . GLU A 1 104 ? -9.595 -7.560 16.866 1.00 91.56 104 GLU A C 1
ATOM 799 O O . GLU A 1 104 ? -9.057 -7.654 15.764 1.00 91.56 104 GLU A O 1
ATOM 804 N N . ASP A 1 105 ? -9.200 -8.297 17.910 1.00 92.44 105 ASP A N 1
ATOM 805 C CA . ASP A 1 105 ? -8.058 -9.224 17.847 1.00 92.44 105 ASP A CA 1
ATOM 806 C C . ASP A 1 105 ? -8.201 -10.229 16.689 1.00 92.44 105 ASP A C 1
ATOM 808 O O . ASP A 1 105 ? -7.259 -10.482 15.931 1.00 92.44 105 ASP A O 1
ATOM 812 N N . ALA A 1 106 ? -9.406 -10.781 16.512 1.00 93.94 106 ALA A N 1
ATOM 813 C CA . ALA A 1 106 ? -9.701 -11.715 15.432 1.00 93.94 106 ALA A CA 1
ATOM 814 C C . ALA A 1 106 ? -9.550 -11.078 14.039 1.00 93.94 106 ALA A C 1
ATOM 816 O O . ALA A 1 106 ? -9.086 -11.757 13.116 1.00 93.94 106 ALA A O 1
ATOM 817 N N . LEU A 1 107 ? -9.892 -9.794 13.872 1.00 93.81 107 LEU A N 1
ATOM 818 C CA . LEU A 1 107 ? -9.673 -9.074 12.614 1.00 93.81 107 LEU A CA 1
ATOM 819 C C . LEU A 1 107 ? -8.183 -8.945 12.297 1.00 93.81 107 LEU A C 1
ATOM 821 O O . LEU A 1 107 ? -7.779 -9.281 11.184 1.00 93.81 107 LEU A O 1
ATOM 825 N N . TYR A 1 108 ? -7.364 -8.529 13.267 1.00 93.44 108 TYR A N 1
ATOM 826 C CA . TYR A 1 108 ? -5.915 -8.398 13.079 1.00 93.44 108 TYR A CA 1
ATOM 827 C C . TYR A 1 108 ? -5.260 -9.735 12.730 1.00 93.44 108 TYR A C 1
ATOM 829 O O . TYR A 1 108 ? -4.462 -9.811 11.792 1.00 93.44 108 TYR A O 1
ATOM 837 N N . ILE A 1 109 ? -5.637 -10.809 13.432 1.00 95.56 109 ILE A N 1
ATOM 838 C CA . ILE A 1 109 ? -5.149 -12.163 13.141 1.00 95.56 109 ILE A CA 1
ATOM 839 C C . ILE A 1 109 ? -5.561 -12.584 11.728 1.00 95.56 109 ILE A C 1
ATOM 841 O O . ILE A 1 109 ? -4.726 -13.056 10.957 1.00 95.56 109 ILE A O 1
ATOM 845 N N . THR A 1 110 ? -6.828 -12.382 11.361 1.00 95.19 110 THR A N 1
ATOM 846 C CA . THR A 1 110 ? -7.343 -12.754 10.036 1.00 95.19 110 THR A CA 1
ATOM 847 C C . THR A 1 110 ? -6.628 -11.982 8.931 1.00 95.19 110 THR A C 1
ATOM 849 O O . THR A 1 110 ? -6.173 -12.588 7.962 1.00 95.19 110 THR A O 1
ATOM 852 N N . ALA A 1 111 ? -6.456 -10.667 9.086 1.00 95.19 111 ALA A N 1
ATOM 853 C CA . ALA A 1 111 ? -5.716 -9.840 8.140 1.00 95.19 111 ALA A CA 1
ATOM 854 C C . ALA A 1 111 ? -4.258 -10.307 7.999 1.00 95.19 111 ALA A C 1
ATOM 856 O O . ALA A 1 111 ? -3.771 -10.472 6.880 1.00 95.19 111 ALA A O 1
ATOM 857 N N . GLY A 1 112 ? -3.580 -10.607 9.111 1.00 95.00 112 GLY A N 1
ATOM 858 C CA . GLY A 1 112 ? -2.220 -11.151 9.101 1.00 95.00 112 GLY A CA 1
ATOM 859 C C . GLY A 1 112 ? -2.121 -12.491 8.366 1.00 95.00 112 GLY A C 1
ATOM 860 O O . GLY A 1 112 ? -1.264 -12.665 7.498 1.00 95.00 112 GLY A O 1
ATOM 861 N N . VAL A 1 113 ? -3.036 -13.424 8.645 1.00 96.56 113 VAL A N 1
ATOM 862 C CA . VAL A 1 113 ? -3.099 -14.730 7.969 1.00 96.56 113 VAL A CA 1
ATOM 863 C C . VAL A 1 113 ? -3.360 -14.570 6.473 1.00 96.56 113 VAL A C 1
ATOM 865 O O . VAL A 1 113 ? -2.721 -15.255 5.670 1.00 96.56 113 VAL A O 1
ATOM 868 N N . LEU A 1 114 ? -4.266 -13.672 6.079 1.00 96.31 114 LEU A N 1
ATOM 869 C CA . LEU A 1 114 ? -4.555 -13.397 4.672 1.00 96.31 114 LEU A CA 1
ATOM 870 C C . LEU A 1 114 ? -3.346 -12.794 3.955 1.00 96.31 114 LEU A C 1
ATOM 872 O O . LEU A 1 114 ? -3.033 -13.236 2.852 1.00 96.31 114 LEU A O 1
ATOM 876 N N . LEU A 1 115 ? -2.625 -11.861 4.582 1.00 94.69 115 LEU A N 1
ATOM 877 C CA . LEU A 1 115 ? -1.425 -11.262 3.995 1.00 94.69 115 LEU A CA 1
ATOM 878 C C . LEU A 1 115 ? -0.296 -12.290 3.822 1.00 94.69 115 LEU A C 1
ATOM 880 O O . LEU A 1 115 ? 0.311 -12.366 2.755 1.00 94.69 115 LEU A O 1
ATOM 884 N N . ILE A 1 116 ? -0.052 -13.130 4.833 1.00 94.75 116 ILE A N 1
ATOM 885 C CA . ILE A 1 116 ? 0.932 -14.222 4.757 1.00 94.75 116 ILE A CA 1
ATOM 886 C C . ILE A 1 116 ? 0.527 -15.233 3.680 1.00 94.75 116 ILE A C 1
ATOM 888 O O . ILE A 1 116 ? 1.356 -15.676 2.884 1.00 94.75 116 ILE A O 1
ATOM 892 N N . SER A 1 117 ? -0.757 -15.586 3.623 1.00 93.88 117 SER A N 1
ATOM 893 C CA . SER A 1 117 ? -1.285 -16.501 2.610 1.00 93.88 117 SER A CA 1
ATOM 894 C C . SER A 1 117 ? -1.138 -15.925 1.206 1.00 93.88 117 SER A C 1
ATOM 896 O O . SER A 1 117 ? -0.746 -16.654 0.299 1.00 93.88 117 SER A O 1
ATOM 898 N N . PHE A 1 118 ? -1.410 -14.631 1.029 1.00 91.75 118 PHE A N 1
ATOM 899 C CA . PHE A 1 118 ? -1.215 -13.919 -0.229 1.00 91.75 118 PHE A CA 1
ATOM 900 C C . PHE A 1 118 ? 0.254 -13.947 -0.655 1.00 91.75 118 PHE A C 1
ATOM 902 O O . PHE A 1 118 ? 0.551 -14.353 -1.775 1.00 91.75 118 PHE A O 1
ATOM 909 N N . TYR A 1 119 ? 1.175 -13.613 0.254 1.00 90.50 119 TYR A N 1
ATOM 910 C CA . TYR A 1 119 ? 2.614 -13.659 -0.009 1.00 90.50 119 TYR A CA 1
ATOM 911 C C . TYR A 1 119 ? 3.083 -15.060 -0.427 1.00 90.50 119 TYR A C 1
ATOM 913 O O . TYR A 1 119 ? 3.758 -15.213 -1.440 1.00 90.50 119 TYR A O 1
ATOM 921 N N . ASN A 1 120 ? 2.673 -16.101 0.303 1.00 90.62 120 ASN A N 1
ATOM 922 C CA . ASN A 1 120 ? 3.079 -17.481 0.022 1.00 90.62 120 ASN A CA 1
ATOM 923 C C . ASN A 1 120 ? 2.455 -18.055 -1.258 1.00 90.62 120 ASN A C 1
ATOM 925 O O . ASN A 1 120 ? 2.987 -19.004 -1.831 1.00 90.62 120 ASN A O 1
ATOM 929 N N . ARG A 1 121 ? 1.311 -17.517 -1.691 1.00 88.62 121 ARG A N 1
ATOM 930 C CA . ARG A 1 121 ? 0.587 -17.956 -2.892 1.00 88.62 121 ARG A CA 1
ATOM 931 C C . ARG A 1 121 ? 0.803 -17.034 -4.087 1.00 88.62 121 ARG A C 1
ATOM 933 O O . ARG A 1 121 ? 0.166 -17.251 -5.120 1.00 88.62 121 ARG A O 1
ATOM 940 N N . ILE A 1 122 ? 1.676 -16.030 -3.971 1.00 83.19 122 ILE A N 1
ATOM 941 C CA . ILE A 1 122 ? 2.005 -15.161 -5.095 1.00 83.19 122 ILE A CA 1
ATOM 942 C C . ILE A 1 122 ? 2.612 -16.024 -6.202 1.00 83.19 122 ILE A C 1
ATOM 944 O O . ILE A 1 122 ? 3.587 -16.755 -6.001 1.00 83.19 122 ILE A O 1
ATOM 948 N N . ARG A 1 123 ? 1.975 -16.011 -7.372 1.00 80.12 123 ARG A N 1
ATOM 949 C CA . ARG A 1 123 ? 2.416 -16.838 -8.491 1.00 80.12 123 ARG A CA 1
ATOM 950 C C . ARG A 1 123 ? 3.764 -16.342 -8.982 1.00 80.12 123 ARG A C 1
ATOM 952 O O . ARG A 1 123 ? 4.054 -15.149 -8.986 1.00 80.12 123 ARG A O 1
ATOM 959 N N . THR A 1 124 ? 4.612 -17.283 -9.379 1.00 68.94 124 THR A N 1
ATOM 960 C CA . THR A 1 124 ? 5.951 -16.955 -9.870 1.00 68.94 124 THR A CA 1
ATOM 961 C C . THR A 1 124 ? 6.000 -16.663 -11.363 1.00 68.94 124 THR A C 1
ATOM 963 O O . THR A 1 124 ? 7.021 -16.155 -11.822 1.00 68.94 124 THR A O 1
ATOM 966 N N . GLN A 1 125 ? 4.920 -16.979 -12.082 1.00 63.41 125 GLN A N 1
ATOM 967 C CA . GLN A 1 125 ? 4.807 -16.885 -13.538 1.00 63.41 125 GLN A CA 1
ATOM 968 C C . GLN A 1 125 ? 3.830 -15.803 -14.027 1.00 63.41 125 GLN A C 1
ATOM 970 O O . GLN A 1 125 ? 3.690 -15.647 -15.237 1.00 63.41 125 GLN A O 1
ATOM 975 N N . ASP A 1 126 ? 3.204 -15.066 -13.104 1.00 56.34 126 ASP A N 1
ATOM 976 C CA . ASP A 1 126 ? 2.407 -13.864 -13.388 1.00 56.34 126 ASP A CA 1
ATOM 977 C C . ASP A 1 126 ? 3.292 -12.616 -13.186 1.00 56.34 126 ASP A C 1
ATOM 979 O O . ASP A 1 126 ? 3.157 -11.653 -13.971 1.00 56.34 126 ASP A O 1
#

Sequence (126 aa):
MSEKHPLLYEPTTAITDYIIFILGITFGWFTLSIQDSQFHQLWGTSFITIAIGALLGGTTHGFGPKLSQIPRTIIWRATLIFVAATGLLLAMSTALVFVTGKGEDALYITAGVLLISFYNRIRTQD

Foldseek 3Di:
DPPPDDQFQQVVLLVVLQVLLVVLQVQLVVLCVDPPQPLSPLLSVLSNLSSLLSNLRSCCRGCVVVDDPVVSLVSNLSSVLSVLSSVLSNVLSVCVVPDDDVRNVVSVVVSVVVSVVCSVPPDPVD

Secondary structure (DSSP, 8-state):
------SSSSHHHHHHHHHHHHHHHHHHHHHHTSTT-HHHHHHHHHHHHHHHHHHHHHHHHHHGGGS-HHHHHHHHHHHHHHHHHHHHHHHHHHHTTT--THHHHHHHHHHHHHHHHHHHT--S--